Protein AF-A0A4R8BBM5-F1 (afdb_monomer_lite)

Foldseek 3Di:
DDPVLVVVVVVVCCVVCVPKDWDFDPVDPLGDIGIGDPPDDPVVVQVVCVVSVHHDDDDD

Sequence (60 aa):
MTQKAVKKLANKLNQFIPNSKWNFDLEDCDKILRVESREVNVIQIIEFLNKYKFECLELE

Structure (mmCIF, N/CA/C/O backbone):
data_AF-A0A4R8BBM5-F1
#
_entry.id   AF-A0A4R8BBM5-F1
#
loop_
_atom_site.group_PDB
_atom_site.id
_atom_site.type_symbol
_atom_site.label_atom_id
_atom_site.label_alt_id
_atom_site.label_comp_id
_atom_site.label_asym_id
_atom_site.label_entity_id
_atom_site.label_seq_id
_atom_site.pdbx_PDB_ins_code
_atom_site.Cartn_x
_atom_site.Cartn_y
_atom_site.Cartn_z
_atom_site.occupancy
_atom_site.B_iso_or_equiv
_atom_site.auth_seq_id
_atom_site.auth_comp_id
_atom_site.auth_asym_id
_atom_site.auth_atom_id
_atom_site.pdbx_PDB_model_num
ATOM 1 N N . MET A 1 1 ? -6.197 3.711 10.651 1.00 54.94 1 MET A N 1
ATOM 2 C CA . MET A 1 1 ? -6.777 2.991 9.494 1.00 54.94 1 MET A CA 1
ATOM 3 C C . MET A 1 1 ? -7.831 2.005 9.954 1.00 54.94 1 MET A C 1
ATOM 5 O O . MET A 1 1 ? -7.592 1.281 10.909 1.00 54.94 1 MET A O 1
ATOM 9 N N . THR A 1 2 ? -8.979 1.974 9.285 1.00 62.31 2 THR A N 1
ATOM 10 C CA . THR A 1 2 ? -10.034 0.979 9.521 1.00 62.31 2 THR A CA 1
ATOM 11 C C . THR A 1 2 ? -9.910 -0.160 8.507 1.00 62.31 2 THR A C 1
ATOM 13 O O . THR A 1 2 ? -9.535 0.073 7.358 1.00 62.31 2 THR A O 1
ATOM 16 N N . GLN A 1 3 ? -10.268 -1.391 8.890 1.00 66.38 3 GLN A N 1
ATOM 17 C CA . GLN A 1 3 ? -10.167 -2.585 8.026 1.00 66.38 3 GLN A CA 1
ATOM 18 C C . GLN A 1 3 ? -10.879 -2.424 6.663 1.00 66.38 3 GLN A C 1
ATOM 20 O O . GLN A 1 3 ? -10.468 -2.993 5.653 1.00 66.38 3 GLN A O 1
ATOM 25 N N . LYS A 1 4 ? -11.930 -1.592 6.599 1.00 74.81 4 LYS A N 1
ATOM 26 C CA . LYS A 1 4 ? -12.650 -1.269 5.353 1.00 74.81 4 LYS A CA 1
ATOM 27 C C . LYS A 1 4 ? -11.790 -0.508 4.342 1.00 74.81 4 LYS A C 1
ATOM 29 O O . LYS A 1 4 ? -11.927 -0.724 3.139 1.00 74.81 4 LYS A O 1
ATOM 34 N N . ALA A 1 5 ? -10.942 0.396 4.822 1.00 75.06 5 ALA A N 1
ATOM 35 C CA . ALA A 1 5 ? -10.100 1.230 3.977 1.00 75.06 5 ALA A CA 1
ATOM 36 C C . ALA A 1 5 ? -9.027 0.370 3.290 1.00 75.06 5 ALA A C 1
ATOM 38 O O . ALA A 1 5 ? -8.829 0.474 2.082 1.00 75.06 5 ALA A O 1
ATOM 39 N N . VAL A 1 6 ? -8.456 -0.579 4.034 1.00 75.75 6 VAL A N 1
ATOM 40 C CA . VAL A 1 6 ? -7.444 -1.515 3.534 1.00 75.75 6 VAL A CA 1
ATOM 41 C C . VAL A 1 6 ? -8.034 -2.464 2.499 1.00 75.75 6 VAL A C 1
ATOM 43 O O . VAL A 1 6 ? -7.445 -2.642 1.445 1.00 75.75 6 VAL A O 1
ATOM 46 N N . LYS A 1 7 ? -9.248 -2.992 2.714 1.00 79.88 7 LYS A N 1
ATOM 47 C CA . LYS A 1 7 ? -9.943 -3.806 1.697 1.00 79.88 7 LYS A CA 1
ATOM 48 C C . LYS A 1 7 ? -10.155 -3.062 0.376 1.00 79.88 7 LYS A C 1
ATOM 50 O O . LYS A 1 7 ? -9.995 -3.643 -0.695 1.00 79.88 7 LYS A O 1
ATOM 55 N N . LYS A 1 8 ? -10.513 -1.774 0.432 1.00 83.56 8 LYS A N 1
ATOM 56 C CA . LYS A 1 8 ? -10.620 -0.947 -0.781 1.00 83.56 8 LYS A CA 1
ATOM 57 C C . LYS A 1 8 ? -9.264 -0.776 -1.453 1.00 83.56 8 LYS A C 1
ATOM 59 O O . LYS A 1 8 ? -9.188 -0.840 -2.676 1.00 83.56 8 LYS A O 1
ATOM 64 N N . LEU A 1 9 ? -8.227 -0.549 -0.658 1.00 82.06 9 LEU A N 1
ATOM 65 C CA . LEU A 1 9 ? -6.883 -0.328 -1.157 1.00 82.06 9 LEU A CA 1
ATOM 66 C C . LEU A 1 9 ? -6.303 -1.596 -1.791 1.00 82.06 9 LEU A C 1
ATOM 68 O O . LEU A 1 9 ? -5.806 -1.524 -2.903 1.00 82.06 9 LEU A O 1
ATOM 72 N N . ALA A 1 10 ? -6.506 -2.752 -1.162 1.00 83.44 10 ALA A N 1
ATOM 73 C CA . ALA A 1 10 ? -6.170 -4.080 -1.664 1.00 83.44 10 ALA A CA 1
ATOM 74 C C . ALA A 1 10 ? -6.753 -4.350 -3.057 1.00 83.44 10 ALA A C 1
ATOM 76 O O . ALA A 1 10 ? -6.033 -4.726 -3.977 1.00 83.44 10 ALA A O 1
ATOM 77 N N . ASN A 1 11 ? -8.054 -4.095 -3.241 1.00 86.88 11 ASN A N 1
ATOM 78 C CA . ASN A 1 11 ? -8.688 -4.255 -4.551 1.00 86.88 11 ASN A CA 1
ATOM 79 C C . ASN A 1 11 ? -8.073 -3.333 -5.606 1.00 86.88 11 ASN A C 1
ATOM 81 O O . ASN A 1 11 ? -7.903 -3.742 -6.751 1.00 86.88 11 ASN A O 1
ATOM 85 N N . LYS A 1 12 ? -7.740 -2.093 -5.239 1.00 86.81 12 LYS A N 1
ATOM 86 C CA . LYS A 1 12 ? -7.129 -1.158 -6.183 1.00 86.81 12 LYS A CA 1
ATOM 87 C C . LYS A 1 12 ? -5.660 -1.485 -6.454 1.00 86.81 12 LYS A C 1
ATOM 89 O O . LYS A 1 12 ? -5.241 -1.324 -7.589 1.00 86.81 12 LYS A O 1
ATOM 94 N N . LEU A 1 13 ? -4.906 -1.965 -5.465 1.00 85.25 13 LEU A N 1
ATOM 95 C CA . LEU A 1 13 ? -3.543 -2.466 -5.645 1.00 85.25 13 LEU A CA 1
ATOM 96 C C . LEU A 1 13 ? -3.551 -3.656 -6.602 1.00 85.25 13 LEU A C 1
ATOM 98 O O . LEU A 1 13 ? -2.815 -3.632 -7.573 1.00 85.25 13 LEU A O 1
ATOM 102 N N . ASN A 1 14 ? -4.463 -4.617 -6.438 1.00 85.94 14 ASN A N 1
ATOM 103 C CA . ASN A 1 14 ? -4.603 -5.724 -7.391 1.00 85.94 14 ASN A CA 1
ATOM 104 C C . ASN A 1 14 ? -4.923 -5.262 -8.822 1.00 85.94 14 ASN A C 1
ATOM 106 O O . ASN A 1 14 ? -4.528 -5.925 -9.773 1.00 85.94 14 ASN A O 1
ATOM 110 N N . GLN A 1 15 ? -5.624 -4.137 -8.995 1.00 87.38 15 GLN A N 1
ATOM 111 C CA . GLN A 1 15 ? -5.858 -3.552 -10.321 1.00 87.38 15 GLN A CA 1
ATOM 112 C C . GLN A 1 15 ? -4.661 -2.752 -10.847 1.00 87.38 15 GLN A C 1
ATOM 114 O O . GLN A 1 15 ? -4.436 -2.722 -12.051 1.00 87.38 15 GLN A O 1
ATOM 119 N N . PHE A 1 16 ? -3.921 -2.083 -9.962 1.00 85.06 16 PHE A N 1
ATOM 120 C CA . PHE A 1 16 ? -2.779 -1.241 -10.317 1.00 85.06 16 PHE A CA 1
ATOM 121 C C . PHE A 1 16 ? -1.526 -2.072 -10.617 1.00 85.06 16 PHE A C 1
ATOM 123 O O . PHE A 1 16 ? -0.781 -1.762 -11.538 1.00 85.06 16 PHE A O 1
ATOM 130 N N . ILE A 1 17 ? -1.324 -3.152 -9.863 1.00 85.94 17 ILE A N 1
ATOM 131 C CA . ILE A 1 17 ? -0.177 -4.056 -9.942 1.00 85.94 17 ILE A CA 1
ATOM 132 C C . ILE A 1 17 ? -0.621 -5.530 -9.970 1.00 85.94 17 ILE A C 1
ATOM 134 O O . ILE A 1 17 ? -0.267 -6.303 -9.078 1.00 85.94 17 ILE A O 1
ATOM 138 N N . PRO A 1 18 ? -1.369 -5.962 -11.003 1.00 83.25 18 PRO A N 1
ATOM 139 C CA . PRO A 1 18 ? -1.903 -7.326 -11.083 1.00 83.25 18 PRO A CA 1
ATOM 140 C C . PRO A 1 18 ? -0.812 -8.408 -11.128 1.00 83.25 18 PRO A C 1
ATOM 142 O O . PRO A 1 18 ? -1.039 -9.528 -10.682 1.00 83.25 18 PRO A O 1
ATOM 145 N N . ASN A 1 19 ? 0.381 -8.067 -11.624 1.00 85.06 19 ASN A N 1
ATOM 146 C CA . ASN A 1 19 ? 1.526 -8.977 -11.735 1.00 85.06 19 ASN A CA 1
ATOM 147 C C . ASN A 1 19 ? 2.529 -8.850 -10.578 1.00 85.06 19 ASN A C 1
ATOM 149 O O . ASN A 1 19 ? 3.646 -9.355 -10.669 1.00 85.06 19 ASN A O 1
ATOM 153 N N . SER A 1 20 ? 2.181 -8.137 -9.507 1.00 86.06 20 SER A N 1
ATOM 154 C CA . SER A 1 20 ? 3.084 -7.921 -8.371 1.00 86.06 20 SER A CA 1
ATOM 155 C C . SER A 1 20 ? 2.551 -8.587 -7.121 1.00 86.06 20 SER A C 1
ATOM 157 O O . SER A 1 20 ? 1.342 -8.678 -6.908 1.00 86.06 20 SER A O 1
ATOM 159 N N . LYS A 1 21 ? 3.464 -9.028 -6.262 1.00 86.06 21 LYS A N 1
ATOM 160 C CA . LYS A 1 21 ? 3.102 -9.509 -4.935 1.00 86.06 21 LYS A CA 1
ATOM 161 C C . LYS A 1 21 ? 3.104 -8.321 -3.997 1.00 86.06 21 LYS A C 1
ATOM 163 O O . LYS A 1 21 ? 4.015 -7.509 -4.029 1.00 86.06 21 LYS A O 1
ATOM 168 N N . TRP A 1 22 ? 2.097 -8.204 -3.155 1.00 86.69 22 TRP A N 1
ATOM 169 C CA . TRP A 1 22 ? 2.113 -7.228 -2.081 1.00 86.69 22 TRP A CA 1
ATOM 170 C C . TRP A 1 22 ? 1.522 -7.861 -0.833 1.00 86.69 22 TRP A C 1
ATOM 172 O O . TRP A 1 22 ? 0.700 -8.773 -0.919 1.00 86.69 22 TRP A O 1
ATOM 182 N N . ASN A 1 23 ? 1.973 -7.389 0.318 1.00 83.38 23 ASN A N 1
ATOM 183 C CA . ASN A 1 23 ? 1.498 -7.824 1.61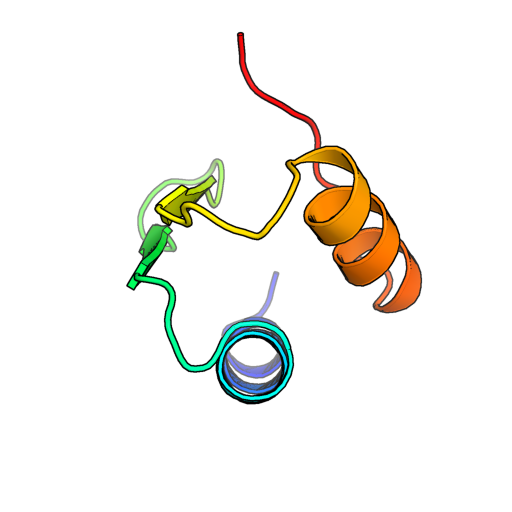1 1.00 83.38 23 ASN A CA 1
ATOM 184 C C . ASN A 1 23 ? 1.224 -6.597 2.470 1.00 83.38 23 ASN A C 1
ATOM 186 O O . ASN A 1 23 ? 2.002 -5.643 2.463 1.00 83.38 23 ASN A O 1
ATOM 190 N N . PHE A 1 24 ? 0.100 -6.616 3.176 1.00 80.19 24 PHE A N 1
ATOM 191 C CA . PHE A 1 24 ? -0.274 -5.543 4.083 1.00 80.19 24 PHE A CA 1
ATOM 192 C C . PHE A 1 24 ? -0.265 -6.097 5.493 1.00 80.19 24 PHE A C 1
ATOM 194 O O . PHE A 1 24 ? -1.155 -6.863 5.863 1.00 80.19 24 PHE A O 1
ATOM 201 N N . ASP A 1 25 ? 0.732 -5.692 6.265 1.00 78.62 25 ASP A N 1
ATOM 202 C CA . ASP A 1 25 ? 0.836 -6.062 7.661 1.00 78.62 25 ASP A CA 1
ATOM 203 C C . ASP A 1 25 ? -0.040 -5.118 8.481 1.00 78.62 25 ASP A C 1
ATOM 205 O O . ASP A 1 25 ? 0.294 -3.956 8.687 1.00 78.62 25 ASP A O 1
ATOM 209 N N . LEU A 1 26 ? -1.250 -5.568 8.819 1.00 68.94 26 LEU A N 1
ATOM 210 C CA . LEU A 1 26 ? -2.213 -4.805 9.624 1.00 68.94 26 LEU A CA 1
ATOM 211 C C . LEU A 1 26 ? -2.130 -5.120 11.115 1.00 68.94 26 LEU A C 1
ATOM 213 O O . LEU A 1 26 ? -2.837 -4.475 11.896 1.00 68.94 26 LEU A O 1
ATOM 217 N N . GLU A 1 27 ? -1.359 -6.142 11.473 1.00 62.00 27 GLU A N 1
ATOM 218 C CA . GLU A 1 27 ? -1.192 -6.598 12.849 1.00 62.00 27 GLU A CA 1
ATOM 219 C C . GLU A 1 27 ? -0.187 -5.710 13.584 1.00 62.00 27 GLU A C 1
ATOM 221 O O . GLU A 1 27 ? -0.392 -5.410 14.761 1.00 62.00 27 GLU A O 1
ATOM 226 N N . ASP A 1 28 ? 0.804 -5.179 12.866 1.00 55.34 28 ASP A N 1
ATOM 227 C CA . ASP A 1 28 ? 1.701 -4.158 13.387 1.00 55.34 28 ASP A CA 1
ATOM 228 C C . ASP A 1 28 ? 1.029 -2.777 13.480 1.00 55.34 28 ASP A C 1
ATOM 230 O O . ASP A 1 28 ? 0.306 -2.323 12.581 1.00 55.34 28 ASP A O 1
ATOM 234 N N . CYS A 1 29 ? 1.282 -2.065 14.584 1.00 57.47 29 CYS A N 1
ATOM 235 C CA . CYS A 1 29 ? 0.775 -0.704 14.801 1.00 57.47 29 CYS A CA 1
ATOM 236 C C . CYS A 1 29 ? 1.148 0.240 13.645 1.00 57.47 29 CYS A C 1
ATOM 238 O O . CYS A 1 29 ? 0.339 1.111 13.286 1.00 57.47 29 CYS A O 1
ATOM 240 N N . ASP A 1 30 ? 2.317 -0.002 13.047 1.00 61.09 30 ASP A N 1
ATOM 241 C CA . ASP A 1 30 ? 2.922 0.733 11.938 1.00 61.09 30 ASP A CA 1
ATOM 242 C C . ASP A 1 30 ? 2.261 0.494 10.579 1.00 61.09 30 ASP A C 1
ATOM 244 O O . ASP A 1 30 ? 2.414 1.316 9.678 1.00 61.09 30 ASP A O 1
ATOM 248 N N . LYS A 1 31 ? 1.440 -0.555 10.433 1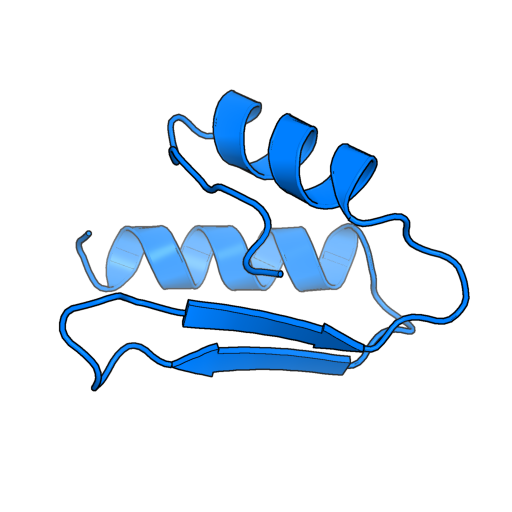.00 73.38 31 LYS A N 1
ATOM 249 C CA . LYS A 1 31 ? 0.667 -0.827 9.213 1.00 73.38 31 LYS A CA 1
ATOM 250 C C . LYS A 1 31 ? 1.509 -0.802 7.933 1.00 73.38 31 LYS A C 1
ATOM 252 O O . LYS A 1 31 ? 1.306 0.033 7.046 1.00 73.38 31 LYS A O 1
ATOM 257 N N . ILE A 1 32 ? 2.441 -1.738 7.835 1.00 81.06 32 ILE A N 1
ATOM 258 C CA . ILE A 1 32 ? 3.447 -1.750 6.776 1.00 81.06 32 ILE A CA 1
ATOM 259 C C . ILE A 1 32 ? 2.875 -2.386 5.503 1.00 81.06 32 ILE A C 1
ATOM 261 O O . ILE A 1 32 ? 2.400 -3.522 5.503 1.00 81.06 32 ILE A O 1
ATOM 265 N N . LEU A 1 33 ? 2.957 -1.661 4.385 1.00 83.12 33 LEU A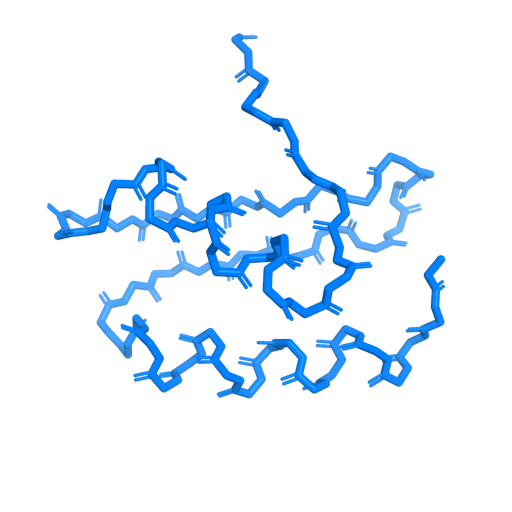 N 1
ATOM 266 C CA . LEU A 1 33 ? 2.685 -2.192 3.050 1.00 83.12 33 LEU A CA 1
ATOM 267 C C . LEU A 1 33 ? 4.010 -2.587 2.393 1.00 83.12 33 LEU A C 1
ATOM 269 O O . LEU A 1 33 ? 4.820 -1.731 2.048 1.00 83.12 33 LEU A O 1
ATOM 273 N N . ARG A 1 34 ? 4.208 -3.883 2.160 1.00 85.62 34 ARG A N 1
ATOM 274 C CA . ARG A 1 34 ? 5.349 -4.413 1.409 1.00 85.62 34 ARG A CA 1
ATOM 275 C C . ARG A 1 34 ? 4.900 -4.755 -0.004 1.00 85.62 34 ARG A C 1
ATOM 277 O O . ARG A 1 34 ? 4.007 -5.576 -0.176 1.00 85.62 34 ARG A O 1
ATOM 284 N N . VAL A 1 35 ? 5.524 -4.159 -1.013 1.00 83.81 35 VAL A N 1
ATOM 285 C CA . VAL A 1 35 ? 5.245 -4.446 -2.427 1.00 83.81 35 VAL A CA 1
ATOM 286 C C . VAL A 1 35 ? 6.498 -5.019 -3.071 1.00 83.81 35 VAL A C 1
ATOM 288 O O . VAL A 1 35 ? 7.571 -4.437 -2.993 1.00 83.81 35 VAL A O 1
ATOM 291 N N . GLU A 1 36 ? 6.346 -6.162 -3.721 1.00 85.81 36 GLU A N 1
ATOM 292 C CA . GLU A 1 36 ? 7.371 -6.864 -4.473 1.00 85.81 36 GLU A CA 1
ATOM 293 C C . GLU A 1 36 ? 6.934 -6.904 -5.944 1.00 85.81 36 GLU A C 1
ATOM 295 O O . GLU A 1 36 ? 6.110 -7.718 -6.380 1.00 85.81 36 GLU A O 1
ATOM 300 N N . SER A 1 37 ? 7.456 -5.946 -6.706 1.00 82.62 37 SER A N 1
ATOM 301 C CA . SER A 1 37 ? 7.192 -5.769 -8.130 1.00 82.62 37 SER A CA 1
ATOM 302 C C . SER A 1 37 ? 8.499 -5.572 -8.879 1.00 82.62 37 SER A C 1
ATOM 304 O O . SER A 1 37 ? 9.436 -4.983 -8.350 1.00 82.62 37 SER A O 1
ATOM 306 N N . ARG A 1 38 ? 8.548 -6.034 -10.129 1.00 80.62 38 ARG A N 1
ATOM 307 C CA . ARG A 1 38 ? 9.643 -5.710 -11.056 1.00 80.62 38 ARG A CA 1
ATOM 308 C C . ARG A 1 38 ? 9.352 -4.477 -11.908 1.00 80.62 38 ARG A C 1
ATOM 310 O O . ARG A 1 38 ? 10.272 -3.924 -12.494 1.00 80.62 38 ARG A O 1
ATOM 317 N N . GLU A 1 39 ? 8.085 -4.082 -11.996 1.00 78.38 39 GLU A N 1
ATOM 318 C CA . GLU A 1 39 ? 7.615 -3.045 -12.921 1.00 78.38 39 GLU A CA 1
ATOM 319 C C . GLU A 1 39 ? 7.138 -1.785 -12.188 1.00 78.38 39 GLU A C 1
ATOM 321 O O . GLU A 1 39 ? 7.085 -0.712 -12.786 1.00 78.38 39 GLU A O 1
ATOM 326 N N . VAL A 1 40 ? 6.808 -1.886 -10.894 1.00 78.81 40 VAL A N 1
ATOM 327 C CA . VAL A 1 40 ? 6.324 -0.752 -10.100 1.00 78.81 40 VAL A CA 1
ATOM 328 C C . VAL A 1 40 ? 7.438 -0.104 -9.286 1.00 78.81 40 VAL A C 1
ATOM 330 O O . VAL A 1 40 ? 8.197 -0.774 -8.591 1.00 78.81 40 VAL A O 1
ATOM 333 N N . ASN A 1 41 ? 7.482 1.227 -9.336 1.00 83.56 41 ASN A N 1
ATOM 334 C CA . ASN A 1 41 ? 8.334 2.034 -8.472 1.00 83.56 41 ASN A CA 1
ATOM 335 C C . ASN A 1 41 ? 7.621 2.377 -7.161 1.00 83.56 41 ASN A C 1
ATOM 337 O O . ASN A 1 41 ? 6.416 2.637 -7.144 1.00 83.56 41 ASN A O 1
ATOM 341 N N . VAL A 1 42 ? 8.392 2.474 -6.078 1.00 82.81 42 VAL A N 1
ATOM 342 C CA . VAL A 1 42 ? 7.904 2.898 -4.757 1.00 82.81 42 VAL A CA 1
ATOM 343 C C . VAL A 1 42 ? 7.220 4.269 -4.809 1.00 82.81 42 VAL A C 1
ATOM 345 O O . VAL A 1 42 ? 6.144 4.442 -4.243 1.00 82.81 42 VAL A O 1
ATOM 348 N N . ILE A 1 43 ? 7.744 5.200 -5.611 1.00 86.12 43 ILE A N 1
ATOM 349 C CA . ILE A 1 43 ? 7.162 6.535 -5.818 1.00 86.12 43 ILE A CA 1
ATOM 350 C C . ILE A 1 43 ? 5.730 6.443 -6.371 1.00 86.12 43 ILE A C 1
ATOM 352 O O . ILE A 1 43 ? 4.830 7.105 -5.864 1.00 86.12 43 ILE A O 1
ATOM 356 N N . GLN A 1 44 ? 5.486 5.570 -7.357 1.00 87.19 44 GLN A N 1
ATOM 357 C CA . GLN A 1 44 ? 4.150 5.370 -7.940 1.00 87.19 44 GLN A CA 1
ATOM 358 C C . GLN A 1 44 ? 3.157 4.846 -6.896 1.00 87.19 44 GLN A C 1
ATOM 360 O O . GLN A 1 44 ? 2.002 5.271 -6.863 1.00 87.19 44 GLN A O 1
ATOM 365 N N . ILE A 1 45 ? 3.612 3.937 -6.028 1.00 85.88 45 ILE A N 1
ATOM 366 C CA . ILE A 1 45 ? 2.815 3.406 -4.919 1.00 85.88 45 ILE A CA 1
ATOM 367 C C . ILE A 1 45 ? 2.502 4.521 -3.911 1.00 85.88 45 ILE A C 1
ATOM 369 O O . ILE A 1 45 ? 1.348 4.667 -3.512 1.00 85.88 45 ILE A O 1
ATOM 373 N N . ILE A 1 46 ? 3.486 5.345 -3.540 1.00 85.81 46 ILE A N 1
ATOM 374 C CA . ILE A 1 46 ? 3.312 6.460 -2.597 1.00 85.81 46 ILE A CA 1
ATOM 375 C C . ILE A 1 46 ? 2.336 7.506 -3.147 1.00 85.81 46 ILE A C 1
ATOM 377 O O . ILE A 1 46 ? 1.423 7.928 -2.436 1.00 85.81 46 ILE A O 1
ATOM 381 N N . GLU A 1 47 ? 2.472 7.913 -4.410 1.00 87.38 47 GLU A N 1
ATOM 382 C CA . GLU A 1 47 ? 1.542 8.858 -5.042 1.00 87.38 47 GLU A CA 1
ATOM 383 C C . GLU A 1 47 ? 0.121 8.292 -5.114 1.00 87.38 47 GLU A C 1
ATOM 385 O O . GLU A 1 47 ? -0.864 8.983 -4.831 1.00 87.38 47 GLU A O 1
ATOM 390 N N . PHE A 1 48 ? 0.003 7.006 -5.446 1.00 85.81 48 PHE A N 1
ATOM 391 C CA . PHE A 1 48 ? -1.271 6.308 -5.467 1.00 85.81 48 PHE A CA 1
ATOM 392 C C . PHE A 1 48 ? -1.930 6.302 -4.084 1.00 85.81 48 PHE A C 1
ATOM 394 O O . PHE A 1 48 ? -3.108 6.639 -3.972 1.00 85.81 48 PHE A O 1
ATOM 401 N N . LEU A 1 49 ? -1.186 5.970 -3.029 1.00 84.00 49 LEU A N 1
ATOM 402 C CA . LEU A 1 49 ? -1.666 5.963 -1.644 1.00 84.00 49 LEU A CA 1
ATOM 403 C C . LEU A 1 49 ? -2.104 7.362 -1.196 1.00 84.00 49 LEU A C 1
ATOM 405 O O . LEU A 1 49 ? -3.232 7.526 -0.717 1.00 84.00 49 LEU A O 1
ATOM 409 N N . ASN A 1 50 ? -1.286 8.380 -1.473 1.00 85.25 50 ASN A N 1
ATOM 410 C CA . ASN A 1 50 ? -1.602 9.778 -1.182 1.00 85.25 50 ASN A CA 1
ATOM 411 C C . ASN A 1 50 ? -2.906 10.225 -1.855 1.00 85.25 50 ASN A C 1
ATOM 413 O O . ASN A 1 50 ? -3.752 10.863 -1.224 1.00 85.25 50 ASN A O 1
ATOM 417 N N . LYS A 1 51 ? -3.146 9.810 -3.106 1.00 85.38 51 LYS A N 1
ATOM 418 C CA . LYS A 1 51 ? -4.404 10.083 -3.824 1.00 85.38 51 LYS A CA 1
ATOM 419 C C . LYS A 1 51 ? -5.633 9.498 -3.121 1.00 85.38 51 LYS A C 1
ATOM 421 O O . LYS A 1 51 ? -6.732 10.039 -3.246 1.00 85.38 51 LYS A O 1
ATOM 426 N N . TYR A 1 52 ? -5.466 8.419 -2.360 1.00 80.19 52 TYR A N 1
ATOM 427 C CA . TYR A 1 52 ? -6.523 7.823 -1.541 1.00 80.19 52 TYR A CA 1
ATOM 428 C C . TYR A 1 52 ? -6.571 8.358 -0.105 1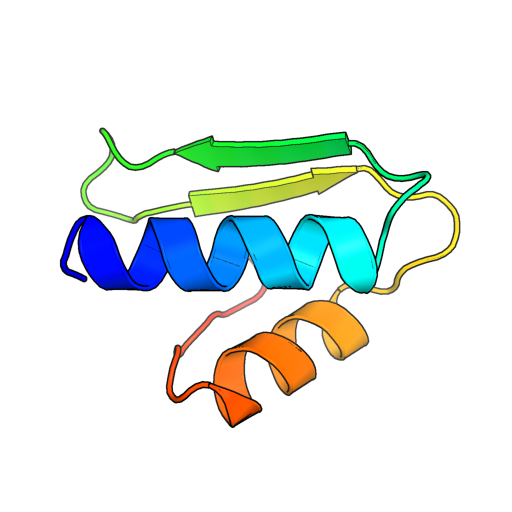.00 80.19 52 TYR A C 1
ATOM 430 O O . TYR A 1 52 ? -7.318 7.809 0.706 1.00 80.19 52 TYR A O 1
ATOM 438 N N . LYS A 1 53 ? -5.847 9.447 0.194 1.00 81.50 53 LYS A N 1
ATOM 439 C CA . LYS A 1 53 ? -5.666 10.012 1.540 1.00 81.50 53 LYS A CA 1
ATOM 440 C C . LYS A 1 53 ? -5.008 9.036 2.520 1.00 81.50 53 LYS A C 1
ATOM 442 O O . LYS A 1 53 ? -5.360 9.011 3.698 1.00 81.50 53 LYS A O 1
ATOM 447 N N . PHE A 1 54 ? -4.084 8.217 2.023 1.00 78.50 54 PHE A N 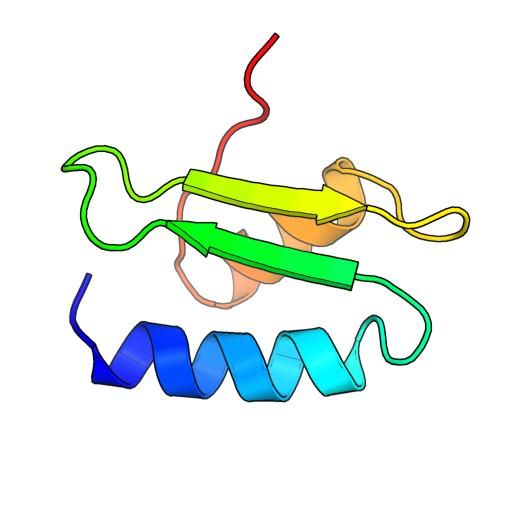1
ATOM 448 C CA . PHE A 1 54 ? -3.195 7.412 2.850 1.00 78.50 54 PHE A CA 1
ATOM 449 C C . PHE A 1 54 ? -1.808 8.039 2.804 1.00 78.50 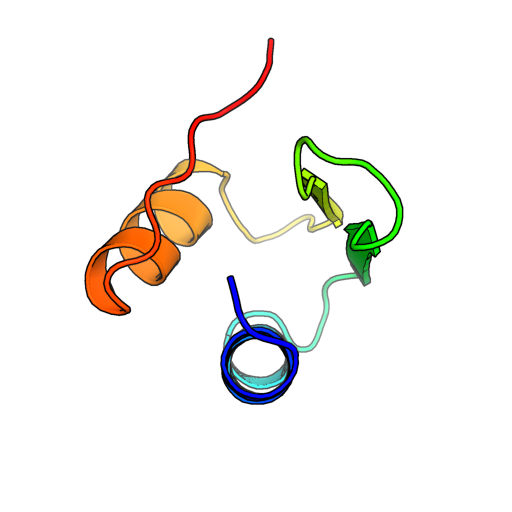54 PHE A C 1
ATOM 451 O O . PHE A 1 54 ? -1.175 8.060 1.751 1.00 78.50 54 PHE A O 1
ATOM 458 N N . GLU A 1 55 ? -1.358 8.550 3.944 1.00 75.69 55 GLU A N 1
ATOM 459 C CA . GLU A 1 55 ? 0.040 8.930 4.120 1.00 75.69 55 GLU A CA 1
ATOM 460 C C . GLU A 1 55 ? 0.877 7.666 4.254 1.00 75.69 55 GLU A C 1
ATOM 462 O O . GLU A 1 55 ? 0.616 6.816 5.109 1.00 75.69 55 GLU A O 1
ATOM 467 N N . CYS A 1 56 ? 1.859 7.536 3.371 1.00 77.06 56 CYS A N 1
ATOM 468 C CA . CYS A 1 56 ? 2.830 6.459 3.374 1.00 77.06 56 CYS A CA 1
ATOM 469 C C . CYS A 1 56 ? 4.190 7.045 3.018 1.00 77.06 56 CYS A C 1
ATOM 471 O O . CYS A 1 56 ? 4.287 7.992 2.235 1.00 77.06 56 CYS A O 1
ATOM 473 N N . LEU A 1 57 ? 5.222 6.465 3.609 1.00 76.62 57 LEU A N 1
ATOM 474 C CA . LEU A 1 57 ? 6.608 6.867 3.455 1.00 76.62 57 LEU A CA 1
ATOM 475 C C . LEU A 1 57 ? 7.381 5.615 3.051 1.00 76.62 57 LEU A C 1
ATOM 477 O O . LEU A 1 57 ? 7.043 4.512 3.487 1.00 76.62 57 LEU A O 1
ATOM 481 N N . GLU A 1 58 ? 8.388 5.780 2.205 1.00 80.44 58 GLU A N 1
ATOM 482 C CA . GLU A 1 58 ? 9.376 4.725 2.005 1.00 80.44 58 GLU A CA 1
ATOM 483 C C . GLU A 1 58 ? 10.171 4.544 3.304 1.00 80.44 58 GLU A C 1
ATOM 485 O O . GLU A 1 58 ? 10.527 5.526 3.955 1.00 80.44 58 GLU A O 1
ATOM 490 N N . LEU A 1 59 ? 10.392 3.291 3.700 1.00 74.19 59 LEU A N 1
ATOM 491 C CA . LEU A 1 59 ? 11.261 2.937 4.819 1.00 74.19 59 LEU A CA 1
ATOM 492 C C . LEU A 1 59 ? 12.604 2.492 4.221 1.00 74.19 59 LEU A C 1
ATOM 494 O O . LEU A 1 59 ? 12.608 1.536 3.442 1.00 74.19 59 LEU A O 1
ATOM 498 N N . GLU A 1 60 ? 13.689 3.205 4.548 1.00 60.72 60 GLU A N 1
ATOM 499 C CA . GLU A 1 60 ? 15.084 2.843 4.206 1.00 60.72 60 GLU A CA 1
ATOM 500 C C . GLU A 1 60 ? 15.586 1.616 4.983 1.00 60.72 60 GLU A C 1
ATOM 502 O O . GLU A 1 60 ? 15.237 1.476 6.181 1.00 60.72 60 GLU A O 1
#

Radius of gyration: 10.87 Å; chains: 1; bounding box: 28×20×28 Å

Secondary structure (DSSP, 8-state):
--HHHHHHHHHHHHHH-TTSEEEEE-SSTT-EEEEE-SS--HHHHHHHHHHTT-------

pLDDT: mean 79.22, std 8.64, range [54.94, 87.38]